Protein AF-A0A3D5UZI7-F1 (afdb_monomer_lite)

Foldseek 3Di:
DDKDWDADPVGDIDIDDDDDDDDDDDDDFAFDVVLVVVVVVVAPAPDKDWDDDRQDWIWIDHPPDPPDIDIGDTDND

Sequence (77 aa):
VLRVEATGALGEAASEEIDIEWSGASLRSGFNWRYLDLISEAVDSENLRFWPSVEGPSRFEPEVEDGRIYVVMPMRT

pLDDT: mean 92.8, std 4.71, range [63.12, 97.5]

Radius of gyration: 13.19 Å; chains: 1; bounding box: 28×28×37 Å

Secondary structure (DSSP, 8-state):
-EEEEEE-TTS-EEEEEE-----S-----B--HHHHHHHHHH--SS-EEEE--SSS-EEEEESS--S--EEEPPB--

Structure (mmCIF, N/CA/C/O backbone):
data_AF-A0A3D5UZI7-F1
#
_entry.id   AF-A0A3D5UZI7-F1
#
loop_
_atom_site.group_PDB
_atom_site.id
_atom_site.type_symbol
_atom_site.label_atom_id
_atom_site.label_alt_id
_atom_site.label_comp_id
_atom_site.label_asym_id
_atom_site.label_entity_id
_atom_site.label_seq_id
_atom_site.pdbx_PDB_ins_code
_atom_site.Cartn_x
_atom_site.Cartn_y
_atom_site.Cartn_z
_atom_site.occupancy
_atom_site.B_iso_or_equiv
_atom_site.auth_seq_id
_atom_site.auth_comp_id
_atom_site.auth_asym_id
_atom_site.auth_atom_id
_atom_site.pdbx_PDB_model_num
ATOM 1 N N . VAL A 1 1 ? -7.944 9.221 -7.966 1.00 90.94 1 VAL A N 1
ATOM 2 C CA . VAL A 1 1 ? -7.469 8.061 -8.749 1.00 90.94 1 VAL A CA 1
ATOM 3 C C . VAL A 1 1 ? -6.054 7.709 -8.327 1.00 90.94 1 VAL A C 1
ATOM 5 O O . VAL A 1 1 ? -5.224 8.603 -8.181 1.00 90.94 1 VAL A O 1
ATOM 8 N N . LEU A 1 2 ? -5.809 6.426 -8.088 1.00 95.31 2 LEU A N 1
ATOM 9 C CA . LEU A 1 2 ? -4.496 5.828 -7.880 1.00 95.31 2 LEU A CA 1
ATOM 10 C C . LEU A 1 2 ? -4.094 5.134 -9.177 1.00 95.31 2 LEU A C 1
ATOM 12 O O . LEU A 1 2 ? -4.890 4.385 -9.732 1.00 95.31 2 LEU A O 1
ATOM 16 N N . ARG A 1 3 ? -2.864 5.354 -9.642 1.00 96.94 3 ARG A N 1
ATOM 17 C CA . ARG A 1 3 ? -2.290 4.567 -10.735 1.00 96.94 3 ARG A CA 1
ATOM 18 C C . ARG A 1 3 ? -1.273 3.584 -10.171 1.00 96.94 3 ARG A C 1
ATOM 20 O O . ARG A 1 3 ? -0.346 4.003 -9.478 1.00 96.94 3 ARG A O 1
ATOM 27 N N . VAL A 1 4 ? -1.440 2.306 -10.487 1.00 95.56 4 VAL A N 1
ATOM 28 C CA . VAL A 1 4 ? -0.500 1.234 -10.146 1.00 95.56 4 VAL A CA 1
ATOM 29 C C . VAL A 1 4 ? 0.259 0.847 -11.407 1.00 95.56 4 VAL A C 1
ATOM 31 O O . VAL A 1 4 ? -0.344 0.596 -12.446 1.00 95.56 4 VAL A O 1
ATOM 34 N N . GLU A 1 5 ? 1.586 0.818 -11.319 1.00 95.44 5 GLU A N 1
ATOM 35 C CA . GLU A 1 5 ? 2.475 0.479 -12.430 1.00 95.44 5 GLU A CA 1
ATOM 36 C C . GLU A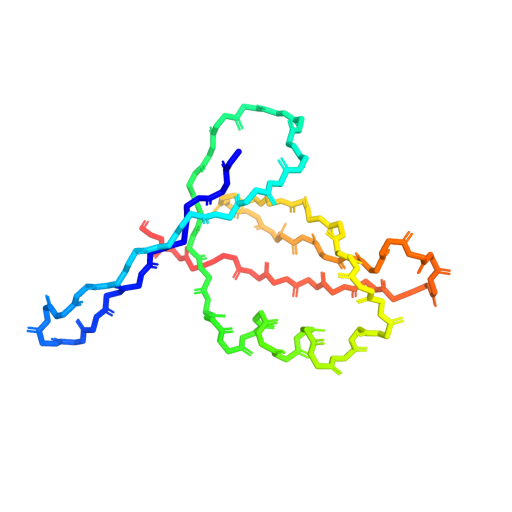 1 5 ? 3.408 -0.657 -12.005 1.00 95.44 5 GLU A C 1
ATOM 38 O O . GLU A 1 5 ? 3.958 -0.636 -10.901 1.00 95.44 5 GLU A O 1
ATOM 43 N N . ALA A 1 6 ? 3.625 -1.627 -12.889 1.00 93.56 6 ALA A N 1
ATOM 44 C CA . ALA A 1 6 ? 4.590 -2.701 -12.689 1.00 93.56 6 ALA A CA 1
ATOM 45 C C . ALA A 1 6 ? 5.432 -2.895 -13.949 1.00 93.56 6 ALA A C 1
ATOM 47 O O . ALA A 1 6 ? 4.910 -2.838 -15.064 1.00 93.56 6 ALA A O 1
ATOM 48 N N . THR A 1 7 ? 6.728 -3.149 -13.769 1.00 90.25 7 THR A N 1
ATOM 49 C CA . THR A 1 7 ? 7.664 -3.436 -14.860 1.00 90.25 7 THR A CA 1
ATOM 50 C C . THR A 1 7 ? 8.314 -4.805 -14.680 1.00 90.25 7 THR A C 1
ATOM 52 O O . THR A 1 7 ? 8.822 -5.147 -13.610 1.00 90.25 7 THR A O 1
ATOM 55 N N . GLY A 1 8 ? 8.268 -5.609 -15.740 1.00 88.56 8 GLY A N 1
ATOM 56 C CA . GLY A 1 8 ? 8.925 -6.905 -15.843 1.00 88.56 8 GLY A CA 1
ATOM 57 C C . GLY A 1 8 ? 10.408 -6.772 -16.186 1.00 88.56 8 GLY A C 1
ATOM 58 O O . GLY A 1 8 ? 10.873 -5.747 -16.686 1.00 88.56 8 GLY A O 1
ATOM 59 N N . ALA A 1 9 ? 11.171 -7.837 -15.935 1.00 87.06 9 ALA A N 1
ATOM 60 C CA . ALA A 1 9 ? 12.614 -7.858 -16.178 1.00 87.06 9 ALA A CA 1
ATOM 61 C C . ALA A 1 9 ? 12.989 -7.757 -17.669 1.00 87.06 9 ALA A C 1
ATOM 63 O O . ALA A 1 9 ? 14.115 -7.374 -17.984 1.00 87.06 9 ALA A O 1
ATOM 64 N N . LEU A 1 10 ? 12.069 -8.099 -18.577 1.00 90.50 10 LEU A N 1
ATOM 65 C CA . LEU A 1 10 ? 12.288 -8.072 -20.025 1.00 90.50 10 LEU A CA 1
ATOM 66 C C . LEU A 1 10 ? 11.649 -6.837 -20.685 1.00 90.50 10 LEU A C 1
ATOM 68 O O . LEU A 1 10 ? 11.594 -6.751 -21.910 1.00 90.50 10 LEU A O 1
ATOM 72 N N . GLY A 1 11 ? 11.217 -5.859 -19.881 1.00 87.75 11 GLY A N 1
ATOM 73 C CA . GLY A 1 11 ? 10.647 -4.600 -20.357 1.00 87.75 11 GLY A CA 1
ATOM 74 C C . GLY A 1 11 ? 9.133 -4.625 -20.560 1.00 87.75 11 GLY A C 1
ATOM 75 O O . GLY A 1 11 ? 8.588 -3.666 -21.103 1.00 87.75 11 GLY A O 1
ATOM 76 N N . GL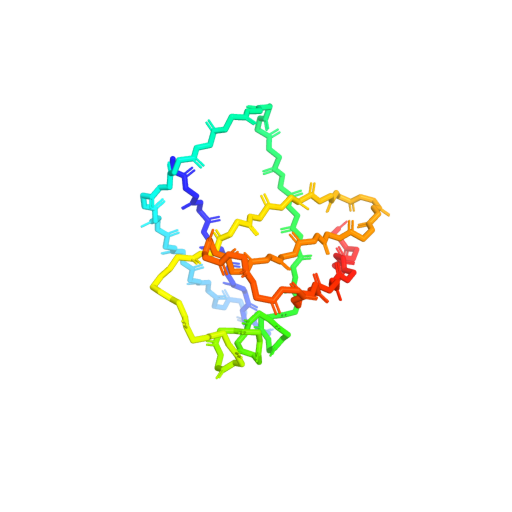U A 1 12 ? 8.439 -5.679 -20.122 1.00 95.00 12 GLU A N 1
ATOM 77 C CA . GLU A 1 12 ? 6.980 -5.664 -20.051 1.00 95.00 12 GLU A CA 1
ATOM 78 C C . GLU A 1 12 ? 6.509 -4.621 -19.035 1.00 95.00 12 GLU A C 1
ATOM 80 O O . GLU A 1 12 ? 7.140 -4.422 -17.997 1.00 95.00 12 GLU A O 1
ATOM 85 N N . ALA A 1 13 ? 5.383 -3.972 -19.311 1.00 94.19 13 ALA A N 1
ATOM 86 C CA . ALA A 1 13 ? 4.785 -3.012 -18.398 1.00 94.19 13 ALA A CA 1
ATOM 87 C C . ALA A 1 13 ? 3.283 -3.259 -18.277 1.00 94.19 13 ALA A C 1
ATOM 89 O O . ALA A 1 13 ? 2.610 -3.552 -19.267 1.00 94.19 13 ALA A O 1
ATOM 90 N N . ALA A 1 14 ? 2.770 -3.111 -17.062 1.00 95.75 14 ALA A N 1
ATOM 91 C CA . ALA A 1 14 ? 1.348 -3.100 -16.761 1.00 95.75 14 ALA A CA 1
ATOM 92 C C . ALA A 1 14 ? 1.003 -1.814 -16.004 1.00 95.75 14 ALA A C 1
ATOM 94 O O . ALA A 1 14 ? 1.808 -1.312 -15.217 1.00 95.75 14 ALA A O 1
ATOM 95 N N . SER A 1 15 ? -0.185 -1.282 -16.277 1.00 96.06 15 SER A N 1
ATOM 96 C CA . SER A 1 15 ? -0.704 -0.045 -15.699 1.00 96.06 15 SER A CA 1
ATOM 97 C C . SER A 1 15 ? -2.190 -0.224 -15.436 1.00 96.06 15 SER A C 1
ATOM 99 O O . SER A 1 15 ? -2.921 -0.623 -16.341 1.00 96.06 15 SER A O 1
ATOM 101 N N . GLU A 1 16 ? -2.632 0.139 -14.241 1.00 96.88 16 GLU A N 1
ATOM 102 C CA . GLU A 1 16 ? -4.036 0.098 -13.841 1.00 96.88 16 GLU A CA 1
ATOM 103 C C . GLU A 1 16 ? -4.406 1.369 -13.078 1.00 96.88 16 GLU A C 1
ATOM 105 O O . GLU A 1 16 ? -3.577 1.950 -12.373 1.00 96.88 16 GLU A O 1
ATOM 110 N N . GLU A 1 17 ? -5.647 1.819 -13.249 1.00 97.50 17 GLU A N 1
ATOM 111 C CA . GLU A 1 17 ? -6.202 2.965 -12.537 1.00 97.50 17 GLU A CA 1
ATOM 112 C C . 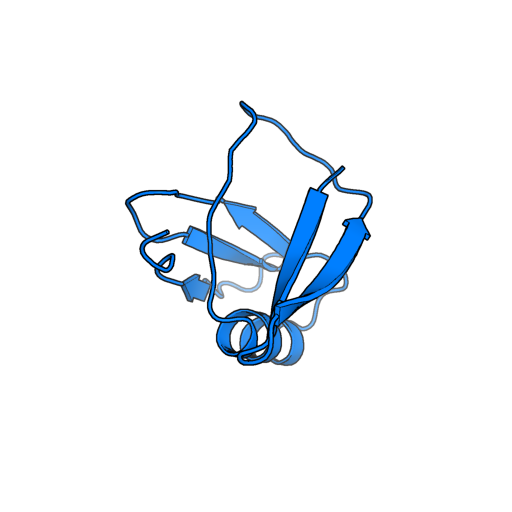GLU A 1 17 ? -7.327 2.499 -11.621 1.00 97.50 17 GLU A C 1
ATOM 114 O O . GLU A 1 17 ? -8.232 1.787 -12.046 1.00 97.50 17 GLU A O 1
ATOM 119 N N . ILE A 1 18 ? -7.243 2.907 -10.358 1.00 95.31 18 ILE A N 1
ATOM 120 C CA . ILE A 1 18 ? -8.158 2.511 -9.294 1.00 95.31 18 ILE A CA 1
ATOM 121 C C . ILE A 1 18 ? -8.777 3.777 -8.705 1.00 95.31 18 ILE A C 1
ATOM 123 O O . ILE A 1 18 ? -8.078 4.748 -8.376 1.00 95.31 18 ILE A O 1
ATOM 127 N N . ASP A 1 19 ? -10.097 3.770 -8.5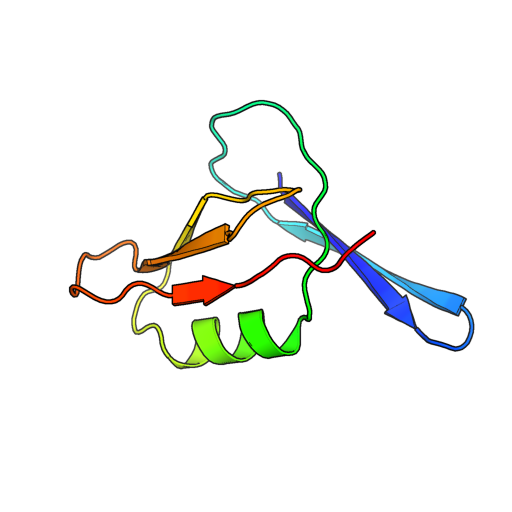60 1.00 95.81 19 ASP A N 1
ATOM 128 C CA . ASP A 1 19 ? -10.810 4.830 -7.864 1.00 95.81 19 ASP A CA 1
ATOM 129 C C . ASP A 1 19 ? -10.540 4.737 -6.362 1.00 95.81 19 ASP A C 1
ATOM 131 O O . ASP A 1 19 ? -10.717 3.694 -5.740 1.00 95.81 19 ASP A O 1
ATOM 135 N N . ILE A 1 20 ? -10.069 5.845 -5.787 1.00 95.31 20 ILE A N 1
ATOM 136 C CA . ILE A 1 20 ? -9.746 5.957 -4.364 1.00 95.31 20 ILE A CA 1
ATOM 137 C C . ILE A 1 20 ? -10.180 7.319 -3.834 1.00 95.31 20 ILE A C 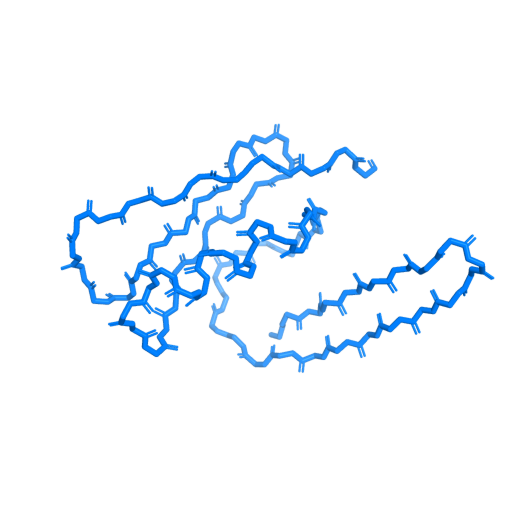1
ATOM 139 O O . ILE A 1 20 ? -10.175 8.316 -4.569 1.00 95.31 20 ILE A O 1
ATOM 143 N N . GLU A 1 21 ? -10.444 7.374 -2.535 1.00 96.06 21 GLU A N 1
ATOM 144 C CA . GLU A 1 21 ? -10.529 8.624 -1.791 1.00 96.06 21 GLU A CA 1
ATOM 145 C C . GLU A 1 21 ? -9.114 9.073 -1.400 1.00 96.06 21 GLU A C 1
ATOM 147 O O . GLU A 1 21 ? -8.398 8.376 -0.681 1.00 96.06 21 GLU A O 1
ATOM 152 N N . TRP A 1 22 ? -8.675 10.231 -1.903 1.00 95.00 22 TRP A N 1
ATOM 153 C CA . TRP A 1 22 ? -7.339 10.766 -1.629 1.00 95.00 22 TRP A CA 1
ATOM 154 C C . TRP A 1 22 ? -7.408 12.206 -1.138 1.00 95.00 22 TRP A C 1
ATOM 156 O O . TRP A 1 22 ? -7.927 13.090 -1.821 1.00 95.00 22 TRP A O 1
ATOM 166 N N . SER A 1 23 ? -6.809 12.450 0.025 1.00 93.25 23 SER A N 1
ATOM 167 C CA . SER A 1 23 ? -6.589 13.788 0.564 1.00 93.25 23 SER A CA 1
ATOM 168 C C . SER A 1 23 ? -5.092 14.013 0.755 1.00 93.25 23 SER A C 1
ATOM 170 O O . SER A 1 23 ? -4.491 13.486 1.690 1.00 93.25 23 SER A O 1
ATOM 172 N N . GLY A 1 24 ? -4.472 14.793 -0.127 1.00 93.00 24 GLY A N 1
ATOM 173 C CA . GLY A 1 24 ? -3.048 15.100 -0.035 1.00 93.00 24 GLY A CA 1
ATOM 174 C C . GLY A 1 24 ? -2.456 15.583 -1.352 1.00 93.00 24 GLY A C 1
ATOM 175 O O . GLY A 1 24 ? -3.130 15.627 -2.381 1.00 93.00 24 GLY A O 1
ATOM 176 N N . ALA A 1 25 ? -1.171 15.933 -1.323 1.00 93.69 25 ALA A N 1
ATOM 177 C CA . ALA A 1 25 ? -0.416 16.206 -2.541 1.00 93.69 25 ALA A CA 1
ATOM 178 C C . ALA A 1 25 ? -0.204 14.917 -3.350 1.00 93.69 25 ALA A C 1
ATOM 180 O O . ALA A 1 25 ? -0.132 13.827 -2.783 1.00 93.69 25 ALA A O 1
ATOM 181 N N . SER A 1 26 ? -0.074 15.038 -4.671 1.00 93.94 26 SER A N 1
ATOM 182 C CA . SER A 1 26 ? 0.320 13.909 -5.515 1.00 93.94 26 SER A CA 1
ATOM 183 C C . SER A 1 26 ? 1.705 13.401 -5.118 1.00 93.94 26 SER A C 1
ATOM 185 O O . SER A 1 26 ? 2.622 14.190 -4.891 1.00 93.94 26 SER A O 1
ATOM 187 N N . LEU A 1 27 ? 1.867 12.082 -5.084 1.00 94.00 27 LEU A N 1
ATOM 188 C CA . LEU A 1 27 ? 3.136 11.424 -4.794 1.00 94.00 27 LEU A CA 1
ATOM 189 C C . LEU A 1 27 ? 3.274 10.147 -5.617 1.00 94.00 27 LEU A C 1
ATOM 191 O O . LEU A 1 27 ? 2.284 9.576 -6.075 1.00 94.00 27 LEU A O 1
ATOM 195 N N . ARG A 1 28 ? 4.515 9.689 -5.768 1.00 93.88 28 ARG A N 1
ATOM 196 C CA . ARG A 1 28 ? 4.856 8.399 -6.366 1.00 93.88 28 ARG A CA 1
ATOM 197 C C . ARG A 1 28 ? 5.762 7.657 -5.397 1.00 93.88 28 ARG A C 1
ATOM 199 O O . ARG A 1 28 ? 6.762 8.216 -4.959 1.00 93.88 28 ARG A O 1
ATOM 206 N N . SER A 1 29 ? 5.399 6.427 -5.054 1.00 93.69 29 SER A N 1
ATOM 207 C CA . SER A 1 29 ? 6.179 5.571 -4.161 1.00 93.69 29 SER A CA 1
ATOM 208 C C . SER A 1 29 ? 6.152 4.139 -4.687 1.00 93.69 29 SER A C 1
ATOM 210 O O . SER A 1 29 ? 5.129 3.691 -5.206 1.00 93.69 29 SER A O 1
ATOM 212 N N . GLY A 1 30 ? 7.294 3.457 -4.623 1.00 94.50 30 GLY A N 1
ATOM 213 C CA . GLY A 1 30 ? 7.444 2.081 -5.089 1.00 94.50 30 GLY A CA 1
ATOM 214 C C . GLY A 1 30 ? 7.306 1.094 -3.939 1.00 94.50 30 GLY A C 1
ATOM 215 O O . GLY A 1 30 ? 7.828 1.329 -2.854 1.00 94.50 30 GLY A O 1
ATOM 216 N N . PHE A 1 31 ? 6.660 -0.044 -4.180 1.00 94.88 31 PHE A N 1
ATOM 217 C CA . PHE A 1 31 ? 6.491 -1.099 -3.181 1.00 94.88 31 PHE A CA 1
ATOM 218 C C . PHE A 1 31 ? 6.783 -2.467 -3.784 1.00 94.88 31 PHE A C 1
ATOM 220 O O . PHE A 1 31 ? 6.534 -2.710 -4.964 1.00 94.88 31 PHE A O 1
ATOM 227 N N . ASN A 1 32 ? 7.261 -3.390 -2.950 1.00 93.44 32 ASN A N 1
ATOM 228 C CA . ASN A 1 32 ? 7.242 -4.798 -3.314 1.00 93.44 32 ASN A CA 1
ATOM 229 C C . ASN A 1 32 ? 5.790 -5.284 -3.238 1.00 93.44 32 ASN A C 1
ATOM 231 O O . ASN A 1 32 ? 5.227 -5.365 -2.145 1.00 93.44 32 ASN A O 1
ATOM 235 N N . TRP A 1 33 ? 5.204 -5.612 -4.391 1.00 93.75 33 TRP A N 1
ATOM 236 C CA . TRP A 1 33 ? 3.797 -6.004 -4.501 1.00 93.75 33 TRP A CA 1
ATOM 237 C C . TRP A 1 33 ? 3.431 -7.174 -3.581 1.00 93.75 33 TRP A C 1
ATOM 239 O O . TRP A 1 33 ? 2.336 -7.186 -3.035 1.00 93.75 33 TRP A O 1
ATOM 249 N N . ARG A 1 34 ? 4.364 -8.103 -3.320 1.00 95.12 34 ARG A N 1
ATOM 250 C CA . ARG A 1 34 ? 4.117 -9.253 -2.436 1.00 95.12 34 ARG A CA 1
ATOM 251 C C . ARG A 1 34 ? 3.800 -8.841 -1.002 1.00 95.12 34 ARG A C 1
ATOM 253 O O . ARG A 1 34 ? 3.088 -9.553 -0.312 1.00 95.12 34 ARG A O 1
ATOM 260 N N . TYR A 1 35 ? 4.338 -7.718 -0.529 1.00 95.69 35 TYR A N 1
ATOM 261 C CA . TYR A 1 35 ? 4.005 -7.227 0.810 1.00 95.69 35 TYR A CA 1
ATOM 262 C C . TYR A 1 35 ? 2.605 -6.621 0.856 1.00 95.69 35 TYR A C 1
ATOM 264 O O . TYR A 1 35 ? 1.931 -6.759 1.868 1.00 95.69 35 TYR A O 1
ATOM 272 N N . LEU A 1 36 ? 2.164 -5.985 -0.232 1.00 94.19 36 LEU A N 1
ATOM 273 C CA . LEU A 1 36 ? 0.801 -5.463 -0.339 1.00 94.19 36 LEU A CA 1
ATOM 274 C C . LEU A 1 36 ? -0.217 -6.606 -0.433 1.00 94.19 36 LEU A C 1
ATOM 276 O O . LEU A 1 36 ? -1.242 -6.561 0.237 1.00 94.19 36 LEU A O 1
ATOM 280 N N . ASP A 1 37 ? 0.119 -7.653 -1.187 1.00 94.75 37 ASP A N 1
ATOM 281 C CA . ASP A 1 37 ? -0.669 -8.882 -1.322 1.00 94.75 37 ASP A CA 1
ATOM 282 C C . ASP A 1 37 ? -0.887 -9.565 0.040 1.00 94.75 37 ASP A C 1
ATOM 284 O O . ASP A 1 37 ? -2.023 -9.750 0.469 1.00 94.75 37 ASP A O 1
ATOM 288 N N . LEU A 1 38 ? 0.188 -9.784 0.809 1.00 95.44 38 LEU A N 1
ATOM 289 C CA . LEU A 1 38 ? 0.106 -10.347 2.165 1.00 95.44 38 LEU A CA 1
ATOM 290 C C . LEU A 1 38 ? -0.748 -9.509 3.128 1.00 95.44 38 LEU A C 1
ATOM 292 O O . LEU A 1 38 ? -1.401 -10.062 4.010 1.00 95.44 38 LEU A O 1
ATOM 296 N N . ILE A 1 39 ? -0.727 -8.178 3.001 1.00 94.25 39 ILE A N 1
ATOM 297 C CA . ILE A 1 39 ? -1.590 -7.306 3.809 1.00 94.25 39 ILE A CA 1
ATOM 298 C C . ILE A 1 39 ? -3.048 -7.493 3.393 1.00 94.25 39 ILE A C 1
ATOM 300 O O . ILE A 1 39 ? -3.899 -7.629 4.267 1.00 94.25 39 ILE A O 1
ATOM 304 N N . SER A 1 40 ? -3.328 -7.546 2.088 1.00 92.12 40 SER A N 1
ATOM 305 C CA . SER A 1 40 ? -4.687 -7.740 1.575 1.00 92.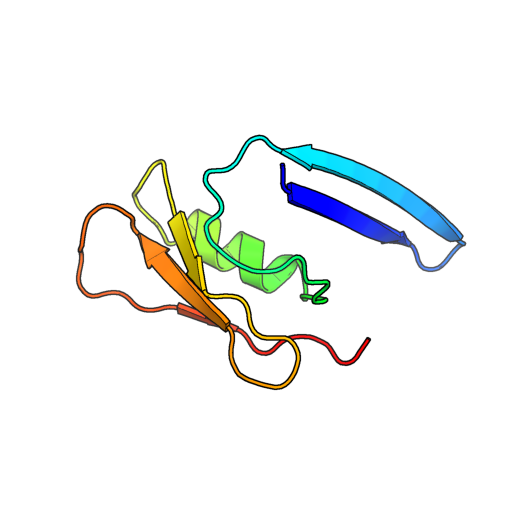12 40 SER A CA 1
ATOM 306 C C . SER A 1 40 ? -5.304 -9.066 2.031 1.00 92.12 40 SER A C 1
ATOM 308 O O . SER A 1 40 ? -6.469 -9.091 2.406 1.00 92.12 40 SER A O 1
ATOM 310 N N . GLU A 1 41 ? -4.513 -10.140 2.111 1.00 93.44 41 GLU A N 1
ATOM 311 C CA . GLU A 1 41 ? -4.966 -11.440 2.624 1.00 93.44 41 GLU A CA 1
ATOM 312 C C . GLU A 1 41 ? -5.189 -11.445 4.147 1.00 93.44 41 GLU A C 1
ATOM 314 O O . GLU A 1 41 ? -5.973 -12.240 4.666 1.00 93.44 41 GLU A O 1
ATOM 319 N N . ALA A 1 42 ? -4.479 -10.589 4.887 1.00 90.81 42 ALA A N 1
ATOM 320 C CA . ALA A 1 42 ? -4.532 -10.547 6.348 1.00 90.81 42 ALA A CA 1
ATOM 321 C C . ALA A 1 42 ? -5.650 -9.648 6.902 1.00 90.81 42 ALA A C 1
ATOM 323 O O . ALA A 1 42 ? -5.933 -9.694 8.107 1.00 90.81 42 ALA A O 1
ATOM 324 N N . VAL A 1 43 ? -6.234 -8.799 6.059 1.00 90.31 43 VAL A N 1
ATOM 325 C CA . VAL A 1 43 ? -7.223 -7.791 6.440 1.00 90.31 43 VAL A CA 1
ATOM 326 C C . VAL A 1 43 ? -8.621 -8.326 6.161 1.00 90.31 43 VAL A C 1
ATOM 328 O O . VAL A 1 43 ? -8.973 -8.618 5.026 1.00 90.31 43 VAL A O 1
ATOM 331 N N . ASP A 1 44 ? -9.437 -8.416 7.210 1.00 84.50 44 ASP A N 1
ATOM 332 C CA . ASP A 1 44 ? -10.843 -8.831 7.122 1.00 84.50 44 ASP A CA 1
ATOM 333 C C . ASP A 1 44 ? -11.747 -7.593 6.977 1.00 84.50 44 ASP A C 1
ATOM 335 O O . ASP A 1 44 ? -12.601 -7.296 7.811 1.00 84.50 44 ASP A O 1
ATOM 339 N N . SER A 1 45 ? -11.455 -6.772 5.967 1.00 86.12 45 SER A N 1
ATOM 340 C CA . SER A 1 45 ? -12.179 -5.536 5.663 1.00 86.12 45 SER A CA 1
ATOM 341 C C . SER A 1 45 ? -12.167 -5.289 4.161 1.00 86.12 45 SER A C 1
ATOM 343 O O . SER A 1 45 ? -11.164 -5.538 3.497 1.00 86.12 45 SER A O 1
ATOM 345 N N . GLU A 1 46 ? -13.273 -4.769 3.628 1.00 88.12 46 GLU A N 1
ATOM 346 C CA . GLU A 1 46 ? -13.377 -4.417 2.207 1.00 88.12 46 GLU A CA 1
ATOM 347 C C . GLU A 1 46 ? -12.461 -3.246 1.829 1.00 88.12 46 GLU A C 1
ATOM 349 O O . GLU A 1 46 ? -12.019 -3.156 0.686 1.00 88.12 46 GLU A O 1
ATOM 354 N N . ASN A 1 47 ? -12.147 -2.370 2.789 1.00 91.56 47 ASN A N 1
ATOM 355 C CA . ASN A 1 47 ? -11.374 -1.158 2.558 1.00 91.56 47 ASN A CA 1
ATOM 356 C C . ASN A 1 47 ? -10.153 -1.072 3.477 1.00 91.56 47 ASN A C 1
ATOM 358 O O . ASN A 1 47 ? -10.171 -1.450 4.653 1.00 91.56 47 ASN A O 1
ATOM 362 N N . LEU A 1 48 ? -9.096 -0.474 2.933 1.00 93.75 48 LEU A N 1
ATOM 363 C CA . LEU A 1 48 ? -7.844 -0.197 3.622 1.00 93.75 48 LEU A CA 1
ATOM 364 C C . LEU A 1 48 ? -7.556 1.300 3.610 1.00 93.75 48 LEU A C 1
ATOM 366 O O . LEU A 1 48 ? -7.593 1.950 2.565 1.00 93.75 48 LEU A O 1
ATOM 370 N N . ARG A 1 49 ? -7.188 1.843 4.769 1.00 94.69 49 ARG A N 1
ATOM 371 C CA . ARG A 1 49 ? -6.615 3.183 4.870 1.00 94.69 49 ARG A CA 1
ATOM 372 C C . ARG A 1 49 ? -5.116 3.106 4.660 1.00 94.69 49 ARG A C 1
ATOM 374 O O . ARG A 1 49 ? -4.429 2.293 5.277 1.00 94.69 49 ARG A O 1
ATOM 381 N N . PHE A 1 50 ? -4.616 3.984 3.802 1.00 95.06 50 PHE A N 1
ATOM 382 C CA . PHE A 1 50 ? -3.219 4.013 3.404 1.00 95.06 50 PHE A CA 1
ATOM 383 C C . PHE A 1 50 ? -2.608 5.390 3.652 1.00 95.06 50 PHE A C 1
ATOM 385 O O . PHE A 1 50 ? -3.073 6.397 3.120 1.00 95.06 50 PHE A O 1
ATOM 392 N N . TRP A 1 51 ? -1.520 5.421 4.421 1.00 95.94 51 TRP A N 1
ATOM 393 C CA . TRP A 1 51 ? -0.674 6.598 4.602 1.00 95.94 51 TRP A CA 1
ATOM 394 C C . TRP A 1 51 ? 0.679 6.351 3.924 1.00 95.94 51 TRP A C 1
ATOM 396 O O . TRP A 1 51 ? 1.593 5.803 4.556 1.00 95.94 51 TRP A O 1
ATOM 406 N N . PRO A 1 52 ? 0.812 6.706 2.634 1.00 94.50 52 PRO A N 1
ATOM 407 C CA . PRO A 1 52 ? 2.056 6.541 1.895 1.00 94.50 52 PRO A CA 1
ATOM 408 C C . PRO A 1 52 ? 3.157 7.473 2.395 1.00 94.50 52 PRO A C 1
ATOM 410 O O . PRO A 1 52 ? 2.926 8.634 2.733 1.00 94.50 52 PRO A O 1
ATOM 413 N N . SER A 1 53 ? 4.387 6.981 2.314 1.00 93.00 53 SER A N 1
ATOM 414 C CA . SER A 1 53 ? 5.605 7.776 2.405 1.00 93.00 53 SER A CA 1
ATOM 415 C C . SER A 1 53 ? 6.565 7.386 1.281 1.00 93.00 53 SER A C 1
ATOM 417 O O . SER A 1 53 ? 6.573 6.244 0.814 1.00 93.00 53 SER A O 1
ATOM 419 N N . VAL A 1 54 ? 7.342 8.359 0.807 1.00 92.69 54 VAL A N 1
ATOM 420 C CA . VAL A 1 54 ? 8.359 8.157 -0.241 1.00 92.69 54 VAL A CA 1
ATOM 421 C C . VAL A 1 54 ? 9.703 7.777 0.380 1.00 92.69 54 VAL A C 1
ATOM 423 O O . VAL A 1 54 ? 10.415 6.926 -0.140 1.00 92.69 54 VAL A O 1
ATOM 426 N N . GLU A 1 55 ? 10.041 8.386 1.517 1.00 89.88 55 GLU A N 1
ATOM 427 C CA . GLU A 1 55 ? 11.352 8.229 2.161 1.00 89.88 55 GLU A CA 1
ATOM 428 C C . GLU A 1 55 ? 11.289 7.410 3.457 1.00 89.88 55 GLU A C 1
ATOM 430 O O . GLU A 1 55 ? 12.304 6.889 3.920 1.00 89.88 55 GLU A O 1
ATOM 435 N N . GLY A 1 56 ? 10.101 7.296 4.052 1.00 92.88 56 GLY A N 1
ATOM 436 C CA . GLY A 1 56 ? 9.874 6.639 5.334 1.00 92.88 56 GLY A CA 1
ATOM 437 C C . GLY A 1 56 ? 8.921 5.448 5.243 1.00 92.88 56 GLY A C 1
ATOM 438 O O . GLY A 1 56 ? 8.444 5.110 4.161 1.00 92.88 56 GLY A O 1
ATOM 439 N N . PRO A 1 57 ? 8.620 4.803 6.381 1.00 95.69 57 PRO A N 1
ATOM 440 C CA . PRO A 1 57 ? 7.640 3.727 6.431 1.00 95.69 57 PRO A CA 1
ATOM 441 C C . PRO A 1 57 ? 6.268 4.222 5.972 1.00 95.69 57 PRO A C 1
ATOM 443 O O . PRO A 1 57 ? 5.814 5.291 6.382 1.00 95.69 57 PRO A O 1
ATOM 446 N N . SER A 1 58 ? 5.602 3.417 5.153 1.00 96.25 58 SER A N 1
ATOM 447 C CA . SER A 1 58 ? 4.187 3.599 4.845 1.00 96.25 58 SER A CA 1
ATOM 448 C C . SER A 1 58 ? 3.338 2.723 5.758 1.00 96.25 58 SER A C 1
ATOM 450 O O . SER A 1 58 ? 3.760 1.627 6.135 1.00 96.25 58 SER A O 1
ATOM 452 N N . ARG A 1 59 ? 2.148 3.205 6.112 1.00 96.56 59 ARG A N 1
ATOM 453 C CA . ARG A 1 59 ? 1.235 2.553 7.061 1.00 96.56 59 ARG A CA 1
ATOM 454 C C . ARG A 1 59 ? -0.060 2.153 6.365 1.00 96.56 59 ARG A C 1
ATOM 456 O O . ARG A 1 59 ? -0.612 2.952 5.610 1.00 96.56 59 ARG A O 1
ATOM 463 N N . PHE A 1 60 ? -0.545 0.957 6.674 1.00 95.75 60 PHE A N 1
ATOM 464 C CA . PHE A 1 60 ? -1.834 0.434 6.236 1.00 95.75 60 PHE A CA 1
ATOM 465 C C . PHE A 1 60 ? -2.635 -0.030 7.443 1.00 95.75 60 PHE A C 1
ATOM 467 O O . PHE A 1 60 ? -2.080 -0.659 8.349 1.00 95.75 60 PHE A O 1
ATOM 474 N N . GLU A 1 61 ? -3.930 0.260 7.429 1.00 95.44 61 GLU A N 1
ATOM 475 C CA . GLU A 1 61 ? -4.871 -0.166 8.465 1.00 95.44 61 GLU A CA 1
ATOM 476 C C . GLU A 1 61 ? -6.208 -0.553 7.846 1.00 95.44 61 GLU A C 1
ATOM 478 O O . GLU A 1 61 ? -6.626 0.095 6.880 1.00 95.44 61 GLU A O 1
ATOM 483 N N . PRO A 1 62 ? -6.904 -1.556 8.401 1.00 94.38 62 PRO A N 1
ATOM 484 C CA . PRO A 1 62 ? -8.301 -1.803 8.070 1.00 94.38 62 PRO A CA 1
ATOM 485 C C . PRO A 1 62 ? -9.142 -0.547 8.311 1.00 94.38 62 PRO A C 1
ATOM 487 O O . PRO A 1 62 ? -8.905 0.206 9.258 1.00 94.38 62 PRO A O 1
ATOM 490 N N . GLU A 1 63 ? -10.136 -0.300 7.458 1.00 90.25 63 GLU A N 1
ATOM 491 C CA . GLU A 1 63 ? -11.049 0.824 7.681 1.00 90.25 63 GLU A CA 1
ATOM 492 C C . GLU A 1 63 ? -11.851 0.660 8.982 1.00 90.25 63 GLU A C 1
ATOM 494 O O . GLU A 1 63 ? -12.068 1.631 9.716 1.00 90.25 63 GLU A O 1
ATOM 499 N N . VAL A 1 64 ? -12.260 -0.577 9.271 1.00 90.19 64 VAL A N 1
ATOM 500 C CA . VAL A 1 64 ? -12.867 -0.955 10.547 1.00 90.19 64 VAL A CA 1
ATOM 501 C C . VAL A 1 64 ? -11.748 -1.221 11.545 1.00 90.19 64 VAL A C 1
ATOM 503 O O . VAL A 1 64 ? -11.005 -2.185 11.406 1.00 90.19 64 VAL A O 1
ATOM 506 N N . GLU A 1 65 ? -11.630 -0.361 12.552 1.00 83.50 65 GLU A N 1
ATOM 507 C CA . GLU A 1 65 ? -10.545 -0.428 13.529 1.00 83.50 65 GLU A CA 1
ATOM 508 C C . GLU A 1 65 ? -10.560 -1.757 14.304 1.00 83.50 65 GLU A C 1
ATOM 510 O O . GLU A 1 65 ? -11.471 -2.035 15.085 1.00 83.50 65 GLU A O 1
ATOM 515 N N . ASP A 1 66 ? -9.524 -2.570 14.095 1.00 87.00 66 ASP A N 1
ATOM 516 C CA . ASP A 1 66 ? -9.328 -3.874 14.742 1.00 87.00 66 ASP A CA 1
ATOM 517 C C . ASP A 1 66 ? -8.026 -3.941 15.569 1.00 87.00 66 ASP A C 1
ATOM 519 O O . ASP A 1 66 ? -7.653 -4.992 16.099 1.00 87.00 66 ASP A O 1
ATOM 523 N N . GLY A 1 67 ? -7.327 -2.807 15.684 1.00 88.88 67 GLY A N 1
ATOM 524 C CA . GLY A 1 67 ? -6.056 -2.665 16.394 1.00 88.88 67 GLY A CA 1
ATOM 525 C C . GLY A 1 67 ? -4.824 -3.147 15.621 1.00 88.88 67 GLY A C 1
ATOM 526 O O . GLY A 1 67 ? -3.725 -3.126 16.181 1.00 88.88 67 GLY A O 1
ATOM 527 N N . ARG A 1 68 ? -4.960 -3.579 14.360 1.00 93.56 68 ARG A N 1
ATOM 528 C CA . ARG A 1 68 ? -3.832 -4.011 13.525 1.00 93.56 68 ARG A CA 1
ATOM 529 C C . ARG A 1 68 ? -3.261 -2.846 12.730 1.00 93.56 68 ARG A C 1
ATOM 531 O O . ARG A 1 68 ? -3.981 -2.065 12.117 1.00 93.56 68 ARG A O 1
ATOM 538 N N . ILE A 1 69 ? -1.932 -2.780 12.703 1.00 95.00 69 ILE A N 1
ATOM 539 C CA . ILE A 1 69 ? -1.178 -1.795 11.930 1.00 95.00 69 ILE A CA 1
ATOM 540 C C . ILE A 1 69 ? -0.135 -2.538 11.113 1.00 95.00 69 ILE A C 1
ATOM 542 O O . ILE A 1 69 ? 0.713 -3.241 11.669 1.00 95.00 69 ILE A O 1
ATOM 546 N N . TYR A 1 70 ? -0.168 -2.347 9.801 1.00 96.06 70 TYR A N 1
ATOM 547 C CA . TYR A 1 70 ? 0.811 -2.918 8.889 1.00 96.06 70 TYR A CA 1
ATOM 548 C C . TYR A 1 70 ? 1.741 -1.815 8.403 1.00 96.06 70 TYR A C 1
ATOM 550 O O . TYR A 1 70 ? 1.303 -0.727 8.025 1.00 96.06 70 TYR A O 1
ATOM 558 N N . VAL A 1 71 ? 3.044 -2.087 8.423 1.00 96.62 71 VAL A N 1
ATOM 559 C CA . VAL A 1 71 ? 4.067 -1.122 8.022 1.00 96.62 71 VAL A CA 1
ATOM 560 C C . VAL A 1 71 ? 4.919 -1.720 6.917 1.00 96.62 71 VAL A C 1
ATOM 562 O O . VAL A 1 71 ? 5.486 -2.800 7.081 1.00 96.62 71 VAL A O 1
ATOM 565 N N . VAL A 1 72 ? 5.034 -0.999 5.803 1.00 96.44 72 VAL A N 1
ATOM 566 C CA . VAL A 1 72 ? 5.847 -1.406 4.653 1.00 96.44 72 VAL A CA 1
ATOM 567 C C . VAL A 1 72 ? 6.824 -0.297 4.309 1.00 96.44 72 VAL A C 1
ATOM 569 O O . VAL A 1 72 ? 6.451 0.869 4.170 1.00 96.44 72 VAL A O 1
ATOM 572 N N . MET A 1 73 ? 8.092 -0.668 4.154 1.00 96.19 73 MET A N 1
ATOM 573 C CA . MET A 1 73 ? 9.101 0.252 3.648 1.00 96.19 73 MET A CA 1
ATOM 574 C C . MET A 1 73 ? 8.953 0.395 2.131 1.00 96.19 73 MET A C 1
ATOM 576 O O . MET A 1 73 ? 8.881 -0.628 1.440 1.00 96.19 73 MET A O 1
ATOM 580 N N . PRO A 1 74 ? 8.944 1.626 1.600 1.00 94.88 74 PRO A N 1
ATOM 581 C CA . PRO A 1 74 ? 8.985 1.829 0.168 1.00 94.88 74 PRO A CA 1
ATOM 582 C C . PRO A 1 74 ? 10.314 1.315 -0.388 1.00 94.88 74 PRO A C 1
ATOM 584 O O . PRO A 1 74 ? 11.366 1.348 0.262 1.00 94.88 74 PRO A O 1
ATOM 587 N N . MET A 1 75 ? 10.262 0.820 -1.616 1.00 91.81 75 MET A N 1
ATOM 588 C CA . MET A 1 75 ? 11.455 0.558 -2.396 1.00 91.81 75 MET A CA 1
ATOM 589 C C . MET A 1 75 ? 12.080 1.888 -2.795 1.00 91.81 75 MET A C 1
ATOM 591 O O . MET A 1 75 ? 11.384 2.849 -3.118 1.00 91.81 75 MET A O 1
ATOM 595 N N . ARG A 1 76 ? 13.412 1.928 -2.812 1.00 82.12 76 ARG A N 1
ATOM 596 C CA . ARG A 1 76 ? 14.131 3.054 -3.403 1.00 82.12 76 ARG A CA 1
ATOM 597 C C . ARG A 1 76 ? 13.857 3.034 -4.903 1.00 82.12 76 ARG A C 1
ATOM 599 O O . ARG A 1 76 ? 14.319 2.121 -5.586 1.00 82.12 76 ARG A O 1
ATOM 606 N N . THR A 1 77 ? 13.059 3.986 -5.362 1.00 63.12 77 THR A N 1
ATOM 607 C CA . THR A 1 77 ? 12.869 4.294 -6.783 1.00 63.12 77 THR A CA 1
ATOM 608 C C . THR A 1 77 ? 13.986 5.184 -7.289 1.00 63.12 77 THR A C 1
ATOM 610 O O . THR A 1 77 ? 14.391 6.080 -6.513 1.00 63.12 77 THR A O 1
#